Protein AF-A0A820L3H8-F1 (afdb_monomer_lite)

Organism: NCBI:txid433720

Structure (mmCIF, N/CA/C/O backbone):
data_AF-A0A820L3H8-F1
#
_entry.id   AF-A0A820L3H8-F1
#
loop_
_atom_site.group_PDB
_atom_site.id
_atom_site.type_symbol
_atom_site.label_atom_id
_atom_site.label_alt_id
_atom_site.label_comp_id
_atom_site.label_asym_id
_atom_site.label_entity_id
_atom_site.label_seq_id
_atom_site.pdbx_PDB_ins_code
_atom_site.Cartn_x
_atom_site.Cartn_y
_atom_site.Cartn_z
_atom_site.occupancy
_atom_site.B_iso_or_equiv
_atom_site.auth_seq_id
_atom_site.auth_comp_id
_atom_site.auth_asym_id
_atom_site.auth_atom_id
_atom_site.pdbx_PDB_model_num
ATOM 1 N N . MET A 1 1 ? 16.102 -13.074 22.013 1.00 41.91 1 MET A N 1
ATOM 2 C CA . MET A 1 1 ? 15.716 -13.919 20.858 1.00 41.91 1 MET A CA 1
ATOM 3 C C . MET A 1 1 ? 15.761 -13.095 19.563 1.00 41.91 1 MET A C 1
ATOM 5 O O . MET A 1 1 ? 14.731 -12.883 18.947 1.00 41.91 1 MET A O 1
ATOM 9 N N . GLN A 1 2 ? 16.935 -12.590 19.161 1.00 42.16 2 GLN A N 1
ATOM 10 C CA . GLN A 1 2 ? 17.075 -11.655 18.023 1.00 42.16 2 GLN A CA 1
ATOM 11 C C . GLN A 1 2 ? 17.782 -12.254 16.790 1.00 42.16 2 GLN A C 1
ATOM 13 O O . GLN A 1 2 ? 17.930 -11.570 15.790 1.00 42.16 2 GLN A O 1
ATOM 18 N N . GLY A 1 3 ? 18.187 -13.528 16.819 1.00 36.78 3 GLY A N 1
ATOM 19 C CA . GLY A 1 3 ? 19.035 -14.100 15.761 1.00 36.78 3 GLY A CA 1
ATOM 20 C C . GLY A 1 3 ? 18.313 -14.673 14.537 1.00 36.78 3 GLY A C 1
ATOM 21 O O . GLY A 1 3 ? 18.931 -14.813 13.499 1.00 36.78 3 GLY A O 1
ATOM 22 N N . LYS A 1 4 ? 17.015 -15.001 14.611 1.00 46.56 4 LYS A N 1
ATOM 23 C CA . LYS A 1 4 ? 16.361 -15.816 13.563 1.00 46.56 4 LYS A CA 1
ATOM 24 C C . LYS A 1 4 ? 15.771 -15.043 12.380 1.00 46.56 4 LYS A C 1
ATOM 26 O O . LYS A 1 4 ? 15.408 -15.671 11.397 1.00 46.56 4 LYS A O 1
ATOM 31 N N . PHE A 1 5 ? 15.643 -13.719 12.469 1.00 41.62 5 PHE A N 1
ATOM 32 C CA . PHE A 1 5 ? 15.030 -12.920 11.399 1.00 41.62 5 PHE A CA 1
ATOM 33 C C . PHE A 1 5 ? 16.051 -12.483 10.337 1.00 41.62 5 PHE A C 1
ATOM 35 O O . PHE A 1 5 ? 15.698 -12.370 9.170 1.00 41.62 5 PHE A O 1
ATOM 42 N N . GLY A 1 6 ? 17.321 -12.293 10.724 1.00 36.47 6 GLY A N 1
ATOM 43 C CA . GLY A 1 6 ? 18.399 -11.911 9.801 1.00 36.47 6 GLY A CA 1
ATOM 44 C C . GLY A 1 6 ? 18.801 -13.035 8.844 1.00 36.47 6 GLY A C 1
ATOM 45 O O . GLY A 1 6 ? 19.021 -12.787 7.661 1.00 36.47 6 GLY A O 1
ATOM 46 N N . ASP A 1 7 ? 18.793 -14.280 9.326 1.00 41.94 7 ASP A N 1
ATOM 47 C CA . ASP A 1 7 ? 19.183 -15.454 8.534 1.00 41.94 7 ASP A CA 1
ATOM 48 C C . ASP A 1 7 ? 18.166 -15.798 7.428 1.00 41.94 7 ASP A C 1
ATOM 50 O O . ASP A 1 7 ? 18.519 -16.443 6.443 1.00 41.94 7 ASP A O 1
ATOM 54 N N . LEU A 1 8 ? 16.918 -15.319 7.539 1.00 49.38 8 LEU A N 1
ATOM 55 C CA . LEU A 1 8 ? 15.912 -15.445 6.479 1.00 49.38 8 LEU A CA 1
ATOM 56 C C . LEU A 1 8 ? 16.131 -14.471 5.316 1.00 49.38 8 LEU A C 1
ATOM 58 O O . LEU A 1 8 ? 15.431 -14.594 4.322 1.00 49.38 8 LEU A O 1
ATOM 62 N N . ILE A 1 9 ? 17.062 -13.519 5.395 1.00 47.31 9 ILE A N 1
ATOM 63 C CA . ILE A 1 9 ? 17.240 -12.509 4.333 1.00 47.31 9 ILE A CA 1
ATOM 64 C C . ILE A 1 9 ? 18.422 -12.850 3.408 1.00 47.31 9 ILE A C 1
ATOM 66 O O . ILE A 1 9 ? 18.498 -12.330 2.302 1.00 47.31 9 ILE A O 1
ATOM 70 N N . HIS A 1 10 ? 19.307 -13.775 3.803 1.00 47.94 10 HIS A N 1
ATOM 71 C CA . HIS A 1 10 ? 20.570 -14.038 3.094 1.00 47.94 10 HIS A CA 1
ATOM 72 C C . HIS A 1 10 ? 20.667 -15.382 2.342 1.00 47.94 10 HIS A C 1
ATOM 74 O O . HIS A 1 10 ? 21.744 -15.739 1.871 1.00 47.94 10 HIS A O 1
ATOM 80 N N . GLY A 1 11 ? 19.569 -16.132 2.209 1.00 41.03 11 GLY A N 1
ATOM 81 C CA . GLY A 1 11 ? 19.549 -17.429 1.522 1.00 41.03 11 GLY A CA 1
ATOM 82 C C . GLY A 1 11 ? 19.237 -17.330 0.025 1.00 41.03 11 GLY A C 1
ATOM 83 O O . GLY A 1 11 ? 18.147 -16.902 -0.342 1.00 41.03 11 GLY A O 1
ATOM 84 N N . ASP A 1 12 ? 20.186 -17.793 -0.788 1.00 42.78 12 ASP A N 1
ATOM 85 C CA . ASP A 1 12 ? 20.277 -17.898 -2.258 1.00 42.78 12 ASP A CA 1
ATOM 86 C C . ASP A 1 12 ? 19.136 -18.709 -2.939 1.00 42.78 12 ASP A C 1
ATOM 88 O O . ASP A 1 12 ? 19.357 -19.725 -3.593 1.00 42.78 12 ASP A O 1
ATOM 92 N N . ASN A 1 13 ? 17.879 -18.301 -2.728 1.00 44.31 13 ASN A N 1
ATOM 93 C CA . ASN A 1 13 ? 16.669 -18.851 -3.361 1.00 44.31 13 ASN A CA 1
ATOM 94 C C . ASN A 1 13 ? 15.570 -17.769 -3.381 1.00 44.31 13 ASN A C 1
ATOM 96 O O . ASN A 1 13 ? 14.584 -17.789 -2.636 1.00 44.31 13 ASN A O 1
ATOM 100 N N . ASP A 1 14 ? 15.810 -16.764 -4.214 1.00 50.81 14 ASP A N 1
ATOM 101 C CA . ASP A 1 14 ? 15.244 -15.415 -4.118 1.00 50.81 14 ASP A CA 1
ATOM 102 C C . ASP A 1 14 ? 13.711 -15.335 -4.294 1.00 50.81 14 ASP A C 1
ATOM 104 O O . ASP A 1 14 ? 13.056 -14.414 -3.798 1.00 50.81 14 ASP A O 1
ATOM 108 N N . ASP A 1 15 ? 13.107 -16.342 -4.930 1.00 54.72 15 ASP A N 1
ATOM 109 C CA . ASP A 1 15 ? 11.668 -16.365 -5.203 1.00 54.72 15 ASP A CA 1
ATOM 110 C C . ASP A 1 15 ? 10.857 -17.052 -4.096 1.00 54.72 15 ASP A C 1
ATOM 112 O O . ASP A 1 15 ? 9.800 -16.554 -3.712 1.00 54.72 15 ASP A O 1
ATOM 116 N N . GLN A 1 16 ? 11.343 -18.159 -3.522 1.00 47.47 16 GLN A N 1
ATOM 117 C CA . GLN A 1 16 ? 10.624 -18.862 -2.446 1.00 47.47 16 GLN A CA 1
ATOM 118 C C . GLN A 1 16 ? 10.705 -18.109 -1.118 1.00 47.47 16 GLN A C 1
ATOM 120 O O . GLN A 1 16 ? 9.732 -18.048 -0.368 1.00 47.47 16 GLN A O 1
ATOM 125 N N . ASN A 1 17 ? 11.858 -17.508 -0.837 1.00 47.16 17 ASN A N 1
ATOM 126 C CA . ASN A 1 17 ? 12.088 -16.794 0.410 1.00 47.16 17 ASN A CA 1
ATOM 127 C C . ASN A 1 17 ? 11.418 -15.407 0.390 1.00 47.16 17 ASN A C 1
ATOM 129 O O . ASN A 1 17 ? 10.830 -14.979 1.384 1.00 47.16 17 ASN A O 1
ATOM 133 N N . GLY A 1 18 ? 11.402 -14.759 -0.784 1.00 52.06 18 GLY A N 1
ATOM 134 C CA . GLY A 1 18 ? 10.613 -13.556 -1.041 1.00 52.06 18 GLY A CA 1
ATOM 135 C C . GLY A 1 18 ? 9.113 -13.802 -0.872 1.00 52.06 18 GLY A C 1
ATOM 136 O O . GLY A 1 18 ? 8.467 -13.054 -0.145 1.00 52.06 18 GLY A O 1
ATOM 137 N N . GLN A 1 19 ? 8.581 -14.890 -1.445 1.00 51.78 19 GLN A N 1
ATOM 138 C CA . GLN A 1 19 ? 7.174 -15.290 -1.290 1.00 51.78 19 GLN A CA 1
ATOM 139 C C . GLN A 1 19 ? 6.805 -15.609 0.161 1.00 51.78 19 GLN A C 1
ATOM 141 O O . GLN A 1 19 ? 5.716 -15.255 0.611 1.00 51.78 19 GLN A O 1
ATOM 146 N N . LEU A 1 20 ? 7.699 -16.260 0.911 1.00 49.03 20 LEU A N 1
ATOM 147 C CA . LEU A 1 20 ? 7.468 -16.575 2.319 1.00 49.03 20 LEU A CA 1
ATOM 148 C C . LEU A 1 20 ? 7.461 -15.303 3.180 1.00 49.03 20 LEU A C 1
ATOM 150 O O . LEU A 1 20 ? 6.551 -15.124 3.987 1.00 49.03 20 LEU A O 1
ATOM 154 N N . ALA A 1 21 ? 8.417 -14.393 2.976 1.00 55.47 21 ALA A N 1
ATOM 155 C CA . ALA A 1 21 ? 8.459 -13.105 3.670 1.00 55.47 21 ALA A CA 1
ATOM 156 C C . ALA A 1 21 ? 7.236 -12.231 3.334 1.00 55.47 21 ALA A C 1
ATOM 158 O O . ALA A 1 21 ? 6.636 -11.618 4.218 1.00 55.47 21 ALA A O 1
ATOM 159 N N . GLU A 1 22 ? 6.818 -12.233 2.069 1.00 56.59 22 GLU A N 1
ATOM 160 C CA . GLU A 1 22 ? 5.607 -11.577 1.575 1.00 56.59 22 GLU A CA 1
ATOM 161 C C . GLU A 1 22 ? 4.330 -12.147 2.207 1.00 56.59 22 GLU A C 1
ATOM 163 O O . GLU A 1 22 ? 3.474 -11.389 2.676 1.00 56.59 22 GLU A O 1
ATOM 168 N N . ALA A 1 23 ? 4.201 -13.475 2.247 1.00 52.78 23 ALA A N 1
ATOM 169 C CA . ALA A 1 23 ? 3.050 -14.151 2.831 1.00 52.78 23 ALA A CA 1
ATOM 170 C C . ALA A 1 23 ? 2.951 -13.883 4.337 1.00 52.78 23 ALA A C 1
ATOM 172 O O . ALA A 1 23 ? 1.868 -13.555 4.819 1.00 52.78 23 ALA A O 1
ATOM 173 N N . VAL A 1 24 ? 4.081 -13.947 5.051 1.00 56.97 24 VAL A N 1
ATOM 174 C CA . VAL A 1 24 ? 4.173 -13.655 6.489 1.00 56.97 24 VAL A CA 1
ATOM 175 C C . VAL A 1 24 ? 3.771 -12.207 6.773 1.00 56.97 24 VAL A C 1
ATOM 177 O O . VAL A 1 24 ? 2.902 -11.970 7.614 1.00 56.97 24 VAL A O 1
ATOM 180 N N . CYS A 1 25 ? 4.303 -11.245 6.010 1.00 61.94 25 CYS A N 1
ATOM 181 C CA . CYS A 1 25 ? 3.962 -9.830 6.164 1.00 61.94 25 CYS A CA 1
ATOM 182 C C . CYS A 1 25 ? 2.454 -9.581 5.979 1.00 61.94 25 CYS A C 1
ATOM 184 O O . CYS A 1 25 ? 1.826 -8.905 6.798 1.00 61.94 25 CYS A O 1
ATOM 186 N N . ARG A 1 26 ? 1.841 -10.201 4.960 1.00 59.97 26 ARG A N 1
ATOM 187 C CA . ARG A 1 26 ? 0.393 -10.110 4.715 1.00 59.97 26 ARG A CA 1
ATOM 188 C C . ARG A 1 26 ? -0.445 -10.702 5.846 1.00 59.97 26 ARG A C 1
ATOM 190 O O . ARG A 1 26 ? -1.394 -10.062 6.304 1.00 59.97 26 ARG A O 1
ATOM 197 N N . SER A 1 27 ? -0.132 -11.921 6.287 1.00 60.97 27 SER A N 1
ATOM 198 C CA . SER A 1 27 ? -0.913 -12.599 7.328 1.00 60.97 27 SER A CA 1
ATOM 199 C C . SER A 1 27 ? -0.825 -11.898 8.682 1.00 60.97 27 SER A C 1
ATOM 201 O O . SER A 1 27 ? -1.820 -11.855 9.414 1.00 60.97 27 SER A O 1
ATOM 203 N N . ASP A 1 28 ? 0.327 -11.309 8.995 1.00 68.12 28 ASP A N 1
ATOM 204 C CA . ASP A 1 28 ? 0.552 -10.646 10.275 1.00 68.12 28 ASP A CA 1
ATOM 205 C C . ASP A 1 28 ? -0.117 -9.268 10.316 1.00 68.12 28 ASP A C 1
ATOM 207 O O . ASP A 1 28 ? -0.773 -8.940 11.306 1.00 68.12 28 ASP A O 1
ATOM 211 N N . LEU A 1 29 ? -0.080 -8.496 9.223 1.00 67.06 29 LEU A N 1
ATOM 212 C CA . LEU A 1 29 ? -0.736 -7.184 9.159 1.00 67.06 29 LEU A CA 1
ATOM 213 C C . LEU A 1 29 ? -2.259 -7.273 9.336 1.00 67.06 29 LEU A C 1
ATOM 215 O O . LEU A 1 29 ? -2.839 -6.475 10.074 1.00 67.06 29 LEU A O 1
ATOM 219 N N . ILE A 1 30 ? -2.918 -8.266 8.730 1.00 67.81 30 ILE A N 1
ATOM 220 C CA . ILE A 1 30 ? -4.376 -8.457 8.849 1.00 67.81 30 ILE A CA 1
ATOM 221 C C . ILE A 1 30 ? -4.772 -8.864 10.277 1.00 67.81 30 ILE A C 1
ATOM 223 O O . ILE A 1 30 ? -5.759 -8.359 10.831 1.00 67.81 30 ILE A O 1
ATOM 227 N N . ARG A 1 31 ? -3.993 -9.754 10.908 1.00 71.19 31 ARG A N 1
ATOM 228 C CA . ARG A 1 31 ? -4.214 -10.150 12.308 1.00 71.19 31 ARG A CA 1
ATOM 229 C C . ARG A 1 31 ? -4.019 -8.969 13.254 1.00 71.19 31 ARG A C 1
ATOM 231 O O . ARG A 1 31 ? -4.836 -8.791 14.155 1.00 71.19 31 ARG A O 1
ATOM 238 N N . LEU A 1 32 ? -3.000 -8.141 13.019 1.00 67.38 32 LEU A N 1
ATOM 239 C CA . LEU A 1 32 ? -2.749 -6.934 13.807 1.00 67.38 32 LEU A CA 1
ATOM 240 C C . LEU A 1 32 ? -3.885 -5.912 13.653 1.00 67.38 32 LEU A C 1
ATOM 242 O O . LEU A 1 32 ? -4.361 -5.409 14.668 1.00 67.38 32 LEU A O 1
ATOM 246 N N . CYS A 1 33 ? -4.398 -5.674 12.437 1.00 67.44 33 CYS A N 1
ATOM 247 C CA . CYS A 1 33 ? -5.568 -4.803 12.223 1.00 67.44 33 CYS A CA 1
ATOM 248 C C . CYS A 1 33 ? -6.773 -5.247 13.063 1.00 67.44 33 CYS A C 1
ATOM 250 O O . CYS A 1 33 ? -7.406 -4.453 13.759 1.00 67.44 33 CYS A O 1
ATOM 252 N N . THR A 1 34 ? -7.070 -6.547 13.019 1.00 71.50 34 THR A N 1
ATOM 253 C CA . THR A 1 34 ? -8.216 -7.129 13.727 1.00 71.50 34 THR A CA 1
ATOM 254 C C . THR A 1 34 ? -8.032 -7.066 15.245 1.00 71.50 34 THR A C 1
ATOM 256 O O . THR A 1 34 ? -8.987 -6.797 15.968 1.00 71.50 34 THR A O 1
ATOM 259 N N . PHE A 1 35 ? -6.805 -7.282 15.729 1.00 76.25 35 PHE A N 1
ATOM 260 C CA . PHE A 1 35 ? -6.467 -7.238 17.151 1.00 76.25 35 PHE A CA 1
ATOM 261 C C . PHE A 1 35 ? -6.536 -5.821 17.736 1.00 76.25 35 PHE A C 1
ATOM 263 O O . PHE A 1 35 ? -7.055 -5.628 18.833 1.00 76.25 35 PHE A O 1
ATOM 270 N N . PHE A 1 36 ? -6.022 -4.821 17.016 1.00 71.81 36 PHE A N 1
ATOM 271 C CA . PHE A 1 36 ? -5.953 -3.445 17.509 1.00 71.81 36 PHE A CA 1
ATOM 272 C C . PHE A 1 36 ? -7.279 -2.683 17.385 1.00 71.81 36 PHE A C 1
ATOM 274 O O . PHE A 1 36 ? -7.507 -1.727 18.131 1.00 71.81 36 PHE A O 1
ATOM 281 N N . GLY A 1 37 ? -8.153 -3.076 16.455 1.00 71.19 37 GLY A N 1
ATOM 282 C CA . GLY A 1 37 ? -9.330 -2.289 16.097 1.00 71.19 37 GLY A CA 1
ATOM 283 C C . GLY A 1 37 ? -8.954 -1.018 15.324 1.00 71.19 37 GLY A C 1
ATOM 284 O O . GLY A 1 37 ? -7.800 -0.584 15.318 1.00 71.19 37 GLY A O 1
ATOM 285 N N . LYS A 1 38 ? -9.924 -0.395 14.646 1.00 70.38 38 LYS A N 1
ATOM 286 C CA . LYS A 1 38 ? -9.680 0.655 13.631 1.00 70.38 38 LYS A CA 1
ATOM 287 C C . LYS A 1 38 ? -8.740 1.783 14.076 1.00 70.38 38 LYS A C 1
ATOM 289 O O . LYS A 1 38 ? -7.764 2.079 13.396 1.00 70.38 38 LYS A O 1
ATOM 294 N N . ARG A 1 39 ? -8.998 2.378 15.244 1.00 68.62 39 ARG A N 1
ATOM 295 C CA . ARG A 1 39 ? -8.277 3.573 15.715 1.00 68.62 39 ARG A CA 1
ATOM 296 C C . ARG A 1 39 ? -6.804 3.290 16.016 1.00 68.62 39 ARG A C 1
ATOM 298 O O . ARG A 1 39 ? -5.924 4.026 15.589 1.00 68.62 39 ARG A O 1
ATOM 305 N N . LYS A 1 40 ? -6.535 2.178 16.701 1.00 69.69 40 LYS A N 1
ATOM 306 C CA . LYS A 1 40 ? -5.175 1.781 17.080 1.00 69.69 40 LYS A CA 1
ATOM 307 C C . LYS A 1 40 ? -4.420 1.116 15.926 1.00 69.69 40 LYS A C 1
ATOM 309 O O . LYS A 1 40 ? -3.197 1.163 15.885 1.00 69.69 40 LYS A O 1
ATOM 314 N N . THR A 1 41 ? -5.151 0.573 14.952 1.00 71.50 41 THR A N 1
ATOM 315 C CA . THR A 1 41 ? -4.597 0.121 13.671 1.00 71.50 41 THR A CA 1
ATOM 316 C C . THR A 1 41 ? -3.930 1.277 12.936 1.00 71.50 41 THR A C 1
ATOM 318 O O . THR A 1 41 ? -2.788 1.129 12.531 1.00 71.50 41 THR A O 1
ATOM 321 N N . ILE A 1 42 ? -4.578 2.442 12.827 1.00 67.94 42 ILE A N 1
ATOM 322 C CA . ILE A 1 42 ? -3.975 3.628 12.191 1.00 67.94 42 ILE A CA 1
ATOM 323 C C . ILE A 1 42 ? -2.678 4.031 12.916 1.00 67.94 42 ILE A C 1
ATOM 325 O O . ILE A 1 42 ? -1.638 4.172 12.286 1.00 67.94 42 ILE A O 1
ATOM 329 N N . GLU A 1 43 ? -2.703 4.160 14.245 1.00 70.12 43 GLU A N 1
ATOM 330 C CA . GLU A 1 43 ? -1.529 4.595 15.022 1.00 70.12 43 GLU A CA 1
ATOM 331 C C . GLU A 1 43 ? -0.340 3.628 14.923 1.00 70.12 43 GLU A C 1
ATOM 333 O O . GLU A 1 43 ? 0.807 4.057 14.806 1.00 70.12 43 GLU A O 1
ATOM 338 N N . VAL A 1 44 ? -0.600 2.318 14.972 1.00 69.75 44 VAL A N 1
ATOM 339 C CA . VAL A 1 44 ? 0.457 1.300 14.988 1.00 69.75 44 VAL A CA 1
ATOM 340 C C . VAL A 1 44 ? 0.910 0.959 13.572 1.00 69.75 44 VAL A C 1
ATOM 342 O O . VAL A 1 44 ? 2.109 0.896 13.315 1.00 69.75 44 VAL A O 1
ATOM 345 N N . ILE A 1 45 ? -0.013 0.745 12.635 1.00 71.62 45 ILE A N 1
ATOM 346 C CA . ILE A 1 45 ? 0.321 0.218 11.308 1.00 71.62 45 ILE A CA 1
ATOM 347 C C . ILE A 1 45 ? 0.945 1.288 10.417 1.00 71.62 45 ILE A C 1
ATOM 349 O O . ILE A 1 45 ? 1.880 0.963 9.690 1.00 71.62 45 ILE A O 1
ATOM 353 N N . CYS A 1 46 ? 0.542 2.558 10.518 1.00 70.94 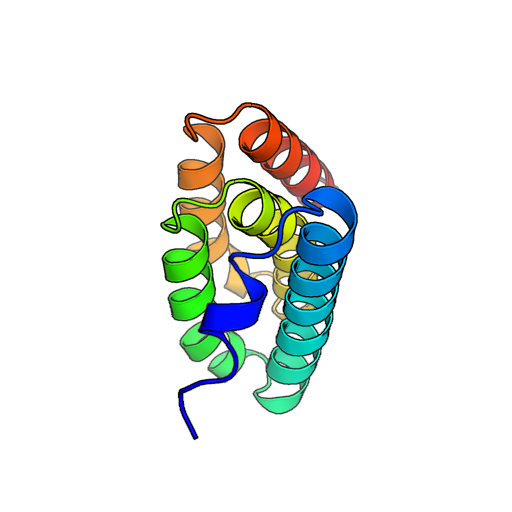46 CYS A N 1
ATOM 354 C CA . CYS A 1 46 ? 1.119 3.617 9.685 1.00 70.94 46 CYS A CA 1
ATOM 355 C C . CYS A 1 46 ? 2.643 3.725 9.837 1.00 70.94 46 CYS A C 1
ATOM 357 O O . CYS A 1 46 ? 3.351 3.766 8.836 1.00 70.94 46 CYS A O 1
ATOM 359 N N . GLY A 1 47 ? 3.170 3.674 11.067 1.00 73.88 47 GLY A N 1
ATOM 360 C CA . GLY A 1 47 ? 4.621 3.708 11.292 1.00 73.88 47 GLY A CA 1
ATOM 361 C C . GLY A 1 47 ? 5.355 2.497 10.700 1.00 73.88 47 GLY A C 1
ATOM 362 O O . GLY A 1 47 ? 6.457 2.633 10.163 1.00 73.88 47 GLY A O 1
ATOM 363 N N . HIS A 1 48 ? 4.727 1.318 10.736 1.00 74.19 48 HIS A N 1
ATOM 364 C CA . HIS A 1 48 ? 5.304 0.102 10.161 1.00 74.19 48 HIS A CA 1
ATOM 365 C C . HIS A 1 48 ? 5.290 0.147 8.630 1.00 74.19 48 HIS A C 1
ATOM 367 O O . HIS A 1 48 ? 6.295 -0.189 8.010 1.00 74.19 48 HIS A O 1
ATOM 373 N N . LEU A 1 49 ? 4.199 0.616 8.019 1.00 77.81 49 LEU A N 1
ATOM 374 C CA . LEU A 1 49 ? 4.082 0.740 6.565 1.00 77.81 49 LEU A CA 1
ATOM 375 C C . LEU A 1 49 ? 5.091 1.743 5.996 1.00 77.81 49 LEU A C 1
ATOM 377 O O . LEU A 1 49 ? 5.786 1.424 5.036 1.00 77.81 49 LEU A O 1
ATOM 381 N N . THR A 1 50 ? 5.244 2.911 6.625 1.00 79.56 50 THR A N 1
ATOM 382 C CA . THR A 1 50 ? 6.261 3.890 6.212 1.00 79.56 50 THR A CA 1
ATOM 383 C C . THR A 1 50 ? 7.672 3.311 6.325 1.00 79.56 50 THR A C 1
ATOM 385 O O . THR A 1 50 ? 8.493 3.495 5.433 1.00 79.56 50 THR A O 1
ATOM 388 N N . THR A 1 51 ? 7.959 2.561 7.394 1.00 77.69 51 THR A N 1
ATOM 389 C CA . THR A 1 51 ? 9.274 1.926 7.580 1.00 77.69 51 THR A CA 1
ATOM 390 C C . THR A 1 51 ? 9.540 0.845 6.531 1.00 77.69 51 THR A C 1
ATOM 392 O O . THR A 1 51 ? 10.664 0.744 6.042 1.00 77.69 51 THR A O 1
ATOM 395 N N . LEU A 1 52 ? 8.520 0.060 6.165 1.00 75.12 52 LEU A N 1
ATOM 396 C CA . LEU A 1 52 ? 8.599 -0.967 5.122 1.00 75.12 52 LEU A CA 1
ATOM 397 C C . LEU A 1 52 ? 8.849 -0.363 3.737 1.00 75.12 52 LEU A C 1
ATOM 399 O O . LEU A 1 52 ? 9.674 -0.883 2.990 1.00 75.12 52 LEU A O 1
ATOM 403 N N . LEU A 1 53 ? 8.194 0.755 3.418 1.00 80.75 53 LEU A N 1
ATOM 404 C CA . LEU A 1 53 ? 8.366 1.456 2.144 1.00 80.75 53 LEU A CA 1
ATOM 405 C C . LEU A 1 53 ? 9.751 2.114 2.004 1.00 80.75 53 LEU A C 1
ATOM 407 O O . LEU A 1 53 ? 10.179 2.428 0.902 1.00 80.75 53 LEU A O 1
ATOM 411 N N . SER A 1 54 ? 10.478 2.271 3.110 1.00 82.31 54 SER A N 1
ATOM 412 C CA . SER A 1 54 ? 11.858 2.768 3.129 1.00 82.31 54 SER A CA 1
ATOM 413 C C . SER A 1 54 ? 12.914 1.651 3.133 1.00 82.31 54 SER A C 1
ATOM 415 O O . SER A 1 54 ? 14.102 1.939 3.260 1.00 82.31 54 SER A O 1
ATOM 417 N N . GLN A 1 55 ? 12.519 0.374 3.036 1.00 81.50 55 GLN A N 1
ATOM 418 C CA . GLN A 1 55 ? 13.470 -0.743 3.012 1.00 81.50 55 GLN A CA 1
ATOM 419 C C . GLN A 1 55 ? 14.101 -0.927 1.624 1.00 81.50 55 GLN A C 1
ATOM 421 O O . GLN A 1 55 ? 13.415 -0.766 0.614 1.00 81.50 55 GLN A O 1
ATOM 426 N N . PRO A 1 56 ? 15.372 -1.365 1.543 1.00 77.94 56 PRO A N 1
ATOM 427 C CA . PRO A 1 56 ? 16.056 -1.580 0.265 1.00 77.94 56 PRO A CA 1
ATOM 428 C C . PRO A 1 56 ? 15.440 -2.716 -0.566 1.00 77.94 56 PRO A C 1
ATOM 430 O O . PRO A 1 56 ? 15.524 -2.705 -1.790 1.00 77.94 56 PRO A O 1
ATOM 433 N N . ASN A 1 57 ? 14.783 -3.689 0.073 1.00 84.00 57 ASN A N 1
ATOM 434 C CA . ASN A 1 57 ? 14.164 -4.811 -0.625 1.00 84.00 57 ASN A CA 1
ATOM 435 C C . ASN A 1 57 ? 12.870 -4.380 -1.338 1.00 84.00 57 ASN A C 1
ATOM 437 O O . ASN A 1 57 ? 11.819 -4.222 -0.711 1.00 84.00 57 ASN A O 1
ATOM 441 N N . TRP A 1 58 ? 12.9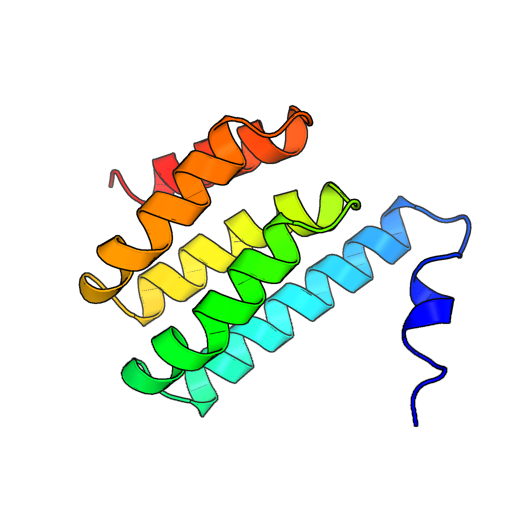38 -4.265 -2.662 1.00 86.25 58 TRP A N 1
ATOM 442 C CA . TRP A 1 58 ? 11.813 -3.866 -3.505 1.00 86.25 58 TRP A CA 1
ATOM 443 C C . TRP A 1 58 ? 10.633 -4.838 -3.451 1.00 86.25 58 TRP A C 1
ATOM 445 O O . TRP A 1 58 ? 9.490 -4.401 -3.560 1.00 86.25 58 TRP A O 1
ATOM 455 N N . ARG A 1 59 ? 10.863 -6.142 -3.223 1.00 85.62 59 ARG A N 1
ATOM 456 C CA . ARG A 1 59 ? 9.774 -7.125 -3.095 1.00 85.62 59 ARG A CA 1
ATOM 457 C C . ARG A 1 59 ? 8.912 -6.800 -1.873 1.00 85.62 59 ARG A C 1
ATOM 459 O O . ARG A 1 59 ? 7.692 -6.798 -1.982 1.00 85.62 59 ARG A O 1
ATOM 466 N N . LEU A 1 60 ? 9.525 -6.420 -0.746 1.00 84.00 60 LEU A N 1
ATOM 467 C CA . LEU A 1 60 ? 8.788 -5.991 0.452 1.00 84.00 60 LEU A CA 1
ATOM 468 C C . LEU A 1 60 ? 7.982 -4.713 0.198 1.00 84.00 60 LEU A C 1
ATOM 470 O O . LEU A 1 60 ? 6.806 -4.648 0.563 1.00 84.00 60 LEU A O 1
ATOM 474 N N . ARG A 1 61 ? 8.590 -3.722 -0.467 1.00 88.38 61 ARG A N 1
ATOM 475 C CA . ARG A 1 61 ? 7.900 -2.484 -0.864 1.00 88.38 61 ARG A CA 1
ATOM 476 C C . ARG A 1 61 ? 6.724 -2.768 -1.804 1.00 88.38 61 ARG A C 1
ATOM 478 O O . ARG A 1 61 ? 5.653 -2.201 -1.636 1.00 88.38 61 ARG A O 1
ATOM 485 N N . ALA A 1 62 ? 6.885 -3.693 -2.746 1.00 86.62 62 ALA A N 1
ATOM 486 C CA . ALA A 1 62 ? 5.855 -4.097 -3.698 1.00 86.62 62 ALA A CA 1
ATOM 487 C C . ALA A 1 62 ? 4.677 -4.823 -3.015 1.00 86.62 62 ALA A C 1
ATOM 489 O O . ALA A 1 62 ? 3.516 -4.476 -3.244 1.00 86.62 62 ALA A O 1
ATOM 490 N N . THR A 1 63 ? 4.954 -5.793 -2.138 1.00 83.62 63 THR A N 1
ATOM 491 C CA . THR A 1 63 ? 3.940 -6.539 -1.368 1.00 83.62 63 THR A CA 1
ATOM 492 C C . THR A 1 63 ? 3.162 -5.658 -0.390 1.00 83.62 63 THR A C 1
ATOM 494 O O . THR A 1 63 ? 2.001 -5.943 -0.069 1.00 83.62 63 THR A O 1
ATOM 497 N N . LEU A 1 64 ? 3.768 -4.565 0.082 1.00 84.88 64 LEU A N 1
ATOM 498 C CA . LEU A 1 64 ? 3.100 -3.610 0.959 1.00 84.88 64 LEU A CA 1
ATOM 499 C C . LEU A 1 64 ? 1.814 -3.069 0.329 1.00 84.88 64 LEU A C 1
ATOM 501 O O . LEU A 1 64 ? 0.806 -2.975 1.023 1.00 84.88 64 LEU A O 1
ATOM 505 N N . PHE A 1 65 ? 1.807 -2.777 -0.973 1.00 87.25 65 PHE A N 1
ATOM 506 C CA . PHE A 1 65 ? 0.634 -2.207 -1.642 1.00 87.25 65 PHE A CA 1
ATOM 507 C C . PHE A 1 65 ? -0.536 -3.192 -1.752 1.00 87.25 65 PHE A C 1
ATOM 509 O O . PHE A 1 65 ? -1.689 -2.768 -1.668 1.00 87.25 65 PHE A O 1
ATOM 516 N N . ASP A 1 66 ? -0.272 -4.501 -1.812 1.00 83.69 66 ASP A N 1
ATOM 517 C CA . ASP A 1 66 ? -1.327 -5.515 -1.693 1.00 83.69 66 ASP A CA 1
ATOM 518 C C . ASP A 1 66 ? -1.950 -5.505 -0.277 1.00 83.69 66 ASP A C 1
ATOM 520 O O . ASP A 1 66 ? -3.162 -5.660 -0.103 1.00 83.69 66 ASP A O 1
ATOM 524 N N . SER A 1 67 ? -1.124 -5.291 0.754 1.00 80.94 67 SER A N 1
ATOM 525 C CA . SER A 1 67 ? -1.575 -5.200 2.151 1.00 80.94 67 SER A CA 1
ATOM 526 C C . SER A 1 67 ? -2.310 -3.884 2.428 1.00 80.94 67 SER A C 1
ATOM 528 O O . SER A 1 67 ? -3.315 -3.874 3.139 1.00 80.94 67 SER A O 1
ATOM 530 N N . LEU A 1 68 ? -1.860 -2.785 1.817 1.00 86.12 68 LEU A N 1
ATOM 531 C CA . LEU A 1 68 ? -2.413 -1.441 1.970 1.00 86.12 68 LEU A CA 1
ATOM 532 C C . LEU A 1 68 ? -3.894 -1.387 1.583 1.00 86.12 68 LEU A C 1
ATOM 534 O O . LEU A 1 68 ? -4.691 -0.829 2.331 1.00 86.12 68 LEU A O 1
ATOM 538 N N . VAL A 1 69 ? -4.284 -2.030 0.476 1.00 86.94 69 VAL A N 1
ATOM 539 C CA . VAL A 1 69 ? -5.694 -2.125 0.041 1.00 86.94 69 VAL A CA 1
ATOM 540 C C . VAL A 1 69 ? -6.567 -2.801 1.103 1.00 86.94 69 VAL A C 1
ATOM 542 O O . VAL A 1 69 ? -7.689 -2.365 1.373 1.00 86.94 69 VAL A O 1
ATOM 545 N N . THR A 1 70 ? -6.046 -3.844 1.750 1.00 83.25 70 THR A N 1
ATOM 546 C CA . THR A 1 70 ? -6.775 -4.580 2.794 1.00 83.25 70 THR A CA 1
ATOM 547 C C . THR A 1 70 ? -6.935 -3.734 4.058 1.00 8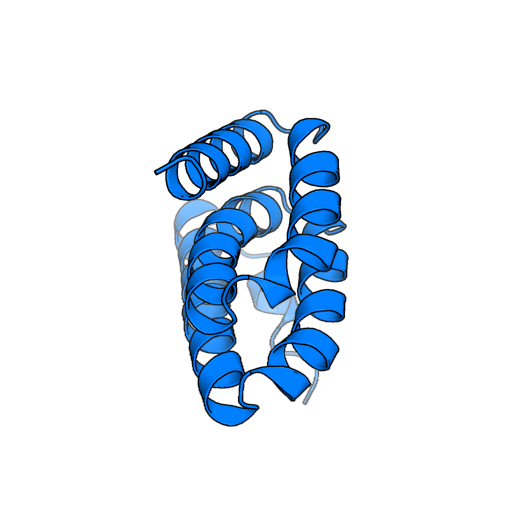3.25 70 THR A C 1
ATOM 549 O O . THR A 1 70 ? -8.032 -3.642 4.612 1.00 83.25 70 THR A O 1
ATOM 552 N N . VAL A 1 71 ? -5.860 -3.068 4.490 1.00 81.25 71 VAL A N 1
ATOM 553 C CA . VAL A 1 71 ? -5.853 -2.181 5.666 1.00 81.25 71 VAL A CA 1
ATOM 554 C C . VAL A 1 71 ? -6.804 -0.997 5.462 1.00 81.25 71 VAL A C 1
ATOM 556 O O . VAL A 1 71 ? -7.619 -0.694 6.334 1.00 81.25 71 VAL A O 1
ATOM 559 N N . ALA A 1 72 ? -6.756 -0.375 4.284 1.00 85.12 72 ALA A N 1
ATOM 560 C CA . ALA A 1 72 ? -7.648 0.704 3.873 1.00 85.12 72 ALA A CA 1
ATOM 561 C C . ALA A 1 72 ? -9.125 0.303 3.961 1.00 85.12 72 ALA A C 1
ATOM 563 O O . ALA A 1 72 ? -9.935 1.005 4.565 1.00 85.12 72 ALA A O 1
ATOM 564 N N . SER A 1 73 ? -9.455 -0.874 3.419 1.00 85.00 73 SER A N 1
ATOM 565 C CA . SER A 1 73 ? -10.818 -1.416 3.415 1.00 85.00 73 SER A CA 1
ATOM 566 C C . SER A 1 73 ? -11.337 -1.690 4.831 1.00 85.00 73 SER A C 1
ATOM 568 O O . SER A 1 73 ? -12.523 -1.511 5.104 1.00 85.00 73 SER A O 1
ATOM 570 N N . TYR A 1 74 ? -10.458 -2.100 5.751 1.00 84.00 74 TYR A N 1
ATOM 571 C CA . TYR A 1 74 ? -10.812 -2.334 7.153 1.00 84.00 74 TYR A CA 1
ATOM 572 C C . TYR A 1 74 ? -11.090 -1.030 7.918 1.00 84.00 74 TYR A C 1
ATOM 574 O O . TYR A 1 74 ? -12.050 -0.939 8.692 1.00 84.00 74 TYR A O 1
ATOM 582 N N . ILE A 1 75 ? -10.253 -0.013 7.708 1.00 83.81 75 ILE A N 1
ATOM 583 C CA . ILE A 1 75 ? -10.349 1.271 8.409 1.00 83.81 75 ILE A CA 1
ATOM 584 C C . ILE A 1 75 ? -11.529 2.094 7.866 1.00 83.81 75 ILE A C 1
ATOM 586 O O . ILE A 1 75 ? -12.372 2.545 8.649 1.00 83.81 75 ILE A O 1
ATOM 590 N N . GLY A 1 76 ? -11.658 2.205 6.541 1.00 83.38 76 GLY A N 1
ATOM 591 C CA . GLY A 1 76 ? -12.647 3.044 5.856 1.00 83.38 76 GLY A CA 1
ATOM 592 C C . GLY A 1 76 ? -12.105 4.439 5.525 1.00 83.38 76 GLY A C 1
ATOM 593 O O . GLY A 1 76 ? -10.896 4.621 5.423 1.00 83.38 76 GLY A O 1
ATOM 594 N N . LEU A 1 77 ? -12.985 5.433 5.367 1.00 83.50 77 LEU A N 1
ATOM 595 C CA . LEU A 1 77 ? -12.632 6.790 4.899 1.00 83.50 77 LEU A CA 1
ATOM 596 C C . LEU A 1 77 ? -11.527 7.481 5.717 1.00 83.50 77 LEU A C 1
ATOM 598 O O . LEU A 1 77 ? -10.719 8.213 5.161 1.00 83.50 77 LEU A O 1
ATOM 602 N N . GLU A 1 78 ? -11.430 7.195 7.019 1.00 82.75 78 GLU A N 1
ATOM 603 C CA . GLU A 1 78 ? -10.370 7.732 7.890 1.00 82.75 78 GLU A CA 1
ATOM 604 C C . GLU A 1 78 ? -8.951 7.342 7.436 1.00 82.75 78 GLU A C 1
ATOM 606 O O . GLU A 1 78 ? -7.969 7.926 7.891 1.00 82.75 78 GLU A O 1
ATOM 611 N N . SER A 1 79 ? -8.832 6.361 6.536 1.00 83.31 79 SER A N 1
ATOM 612 C CA . SER A 1 79 ? -7.550 5.908 6.013 1.00 83.31 79 SER A CA 1
ATOM 613 C C . SER A 1 79 ? -6.923 6.811 4.953 1.00 83.31 79 SER A C 1
ATOM 615 O O . SER A 1 79 ? -5.711 6.759 4.746 1.00 83.31 79 SER A O 1
ATOM 617 N N . GLU A 1 80 ? -7.709 7.681 4.321 1.00 85.19 80 GLU A N 1
ATOM 618 C CA . GLU A 1 80 ? -7.256 8.519 3.208 1.00 85.19 80 GLU A CA 1
ATOM 619 C C . GLU A 1 80 ? -6.039 9.380 3.578 1.00 85.19 80 GLU A C 1
ATOM 621 O O . GLU A 1 80 ? -5.049 9.426 2.843 1.00 85.19 80 GLU A O 1
ATOM 626 N N . LEU A 1 81 ? -6.070 9.978 4.774 1.00 83.12 81 LEU A N 1
ATOM 627 C CA . LEU A 1 81 ? -5.026 10.877 5.272 1.00 83.12 81 LEU A CA 1
ATOM 628 C C . LEU A 1 81 ? -3.648 10.209 5.392 1.00 83.12 81 LEU A C 1
ATOM 630 O O . LEU A 1 81 ? -2.637 10.905 5.326 1.00 83.12 81 LEU A O 1
ATOM 634 N N . PHE A 1 82 ? -3.588 8.884 5.561 1.00 83.19 82 PHE A N 1
ATOM 635 C CA . PHE A 1 82 ? -2.319 8.157 5.662 1.00 83.19 82 PHE A CA 1
ATOM 636 C C . PHE A 1 82 ? -1.971 7.367 4.396 1.00 83.19 82 PHE A C 1
ATOM 638 O O . PHE A 1 82 ? -0.791 7.168 4.110 1.00 83.19 82 PHE A O 1
ATOM 645 N N . ILE A 1 83 ? -2.966 6.920 3.625 1.00 87.00 83 ILE A N 1
ATOM 646 C CA . ILE A 1 83 ? -2.746 6.148 2.395 1.00 87.00 83 ILE A CA 1
ATOM 647 C C . ILE A 1 83 ? -2.141 7.025 1.305 1.00 87.00 83 ILE A C 1
ATOM 649 O O . ILE A 1 83 ? -1.221 6.586 0.618 1.00 87.00 83 ILE A O 1
ATOM 653 N N . LEU A 1 84 ? -2.630 8.258 1.149 1.00 89.12 84 LEU A N 1
ATOM 654 C CA . LEU A 1 84 ? -2.173 9.158 0.089 1.00 89.12 84 LEU A CA 1
ATOM 655 C C . LEU A 1 84 ? -0.650 9.409 0.131 1.00 89.12 84 LEU A C 1
ATOM 657 O O . LEU A 1 84 ? -0.009 9.254 -0.910 1.00 89.12 84 LEU A O 1
ATOM 661 N N . PRO A 1 85 ? -0.027 9.707 1.291 1.00 89.75 85 PRO A N 1
ATOM 662 C CA . PRO A 1 85 ? 1.431 9.782 1.400 1.00 89.75 85 PRO A CA 1
ATOM 663 C C . PRO A 1 85 ? 2.168 8.513 0.946 1.00 89.75 85 PRO A C 1
ATOM 665 O O . PRO A 1 85 ? 3.175 8.617 0.248 1.00 89.75 85 PRO A O 1
ATOM 668 N N . LEU A 1 86 ? 1.666 7.322 1.297 1.00 90.38 86 LEU A N 1
ATOM 669 C CA . LEU A 1 86 ? 2.293 6.043 0.937 1.00 9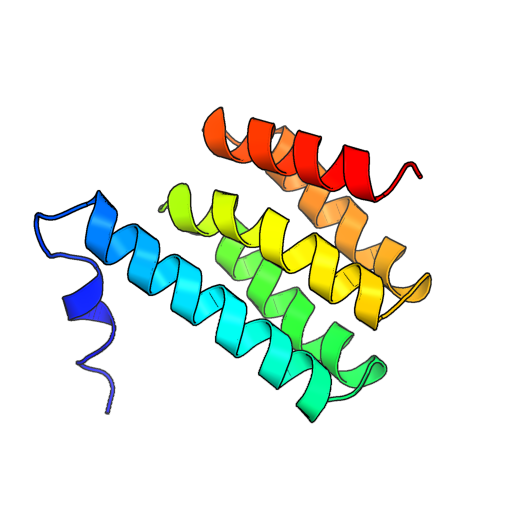0.38 86 LEU A CA 1
ATOM 670 C C . LEU A 1 86 ? 2.185 5.754 -0.565 1.00 90.38 86 LEU A C 1
ATOM 672 O O . LEU A 1 86 ? 3.141 5.281 -1.175 1.00 90.38 86 LEU A O 1
ATOM 676 N N . LEU A 1 87 ? 1.036 6.068 -1.170 1.00 92.19 87 LEU A N 1
ATOM 677 C CA . LEU A 1 87 ? 0.845 5.966 -2.616 1.00 92.19 87 LEU A CA 1
ATOM 678 C C . LEU A 1 87 ? 1.788 6.914 -3.359 1.00 92.19 87 LEU A C 1
ATOM 680 O O . LEU A 1 87 ? 2.469 6.483 -4.282 1.00 92.19 87 LEU A O 1
ATOM 684 N N . ASN A 1 88 ? 1.889 8.173 -2.924 1.00 93.12 88 ASN A N 1
ATOM 685 C CA . ASN A 1 88 ? 2.804 9.140 -3.530 1.00 93.12 88 ASN A CA 1
ATOM 686 C C . ASN A 1 88 ? 4.262 8.681 -3.451 1.00 93.12 88 ASN A C 1
ATOM 688 O O . ASN A 1 88 ? 4.973 8.776 -4.445 1.00 93.12 88 ASN A O 1
ATOM 692 N N . GLN A 1 89 ? 4.693 8.155 -2.301 1.00 92.94 89 GLN A N 1
ATOM 693 C CA . GLN A 1 89 ? 6.049 7.633 -2.142 1.00 92.94 89 GLN A CA 1
ATOM 694 C C . GLN A 1 89 ? 6.304 6.422 -3.054 1.00 92.94 89 GLN A C 1
ATOM 696 O O . GLN A 1 89 ? 7.363 6.345 -3.664 1.00 92.94 89 GLN A O 1
ATOM 701 N N . GLY A 1 90 ? 5.342 5.507 -3.199 1.00 92.94 90 GLY A N 1
ATOM 702 C CA . GLY A 1 90 ? 5.499 4.355 -4.090 1.00 92.94 90 GLY A CA 1
ATOM 703 C C . GLY A 1 90 ? 5.414 4.684 -5.586 1.00 92.94 90 GLY A C 1
ATOM 704 O O . GLY A 1 90 ? 5.996 3.970 -6.395 1.00 92.94 90 GLY A O 1
ATOM 705 N N . LEU A 1 91 ? 4.719 5.758 -5.981 1.00 95.62 91 LEU A N 1
ATOM 706 C CA . LEU A 1 91 ? 4.637 6.200 -7.384 1.00 95.62 91 LEU A CA 1
ATOM 707 C C . LEU A 1 91 ? 5.964 6.741 -7.930 1.00 95.62 91 LEU A C 1
ATOM 709 O O . LEU A 1 91 ? 6.151 6.761 -9.144 1.00 95.62 91 LEU A O 1
ATOM 713 N N . ILE A 1 92 ? 6.852 7.195 -7.047 1.00 95.44 92 ILE A N 1
ATOM 714 C CA . ILE A 1 92 ? 8.186 7.709 -7.387 1.00 95.44 92 ILE A CA 1
ATOM 715 C C . ILE A 1 92 ? 9.299 6.726 -7.007 1.00 95.44 92 ILE A C 1
ATOM 717 O O . ILE A 1 92 ? 10.460 7.123 -6.919 1.00 95.44 92 ILE A O 1
ATOM 721 N N . ASP A 1 93 ? 8.943 5.471 -6.725 1.00 95.56 93 ASP A N 1
ATOM 722 C CA . ASP A 1 93 ? 9.915 4.432 -6.407 1.00 95.56 93 ASP A CA 1
ATOM 723 C C . ASP A 1 93 ? 10.828 4.177 -7.614 1.00 95.56 93 ASP A C 1
ATOM 725 O O . ASP A 1 93 ? 10.384 4.205 -8.763 1.00 95.56 93 ASP A O 1
ATOM 729 N N . GLU A 1 94 ? 12.111 3.939 -7.347 1.00 93.19 94 GLU A N 1
ATOM 730 C CA . GLU A 1 94 ? 13.108 3.652 -8.384 1.00 93.19 94 GLU A CA 1
ATOM 731 C C . GLU A 1 94 ? 12.854 2.309 -9.082 1.00 93.19 94 GLU A C 1
ATOM 733 O O . GLU A 1 94 ? 13.273 2.125 -10.223 1.00 93.19 94 GLU A O 1
ATOM 738 N N . GLU A 1 95 ? 12.130 1.394 -8.427 1.00 93.88 95 GLU A N 1
ATOM 739 C CA . GLU A 1 95 ? 11.817 0.081 -8.972 1.00 93.88 95 GLU A CA 1
ATOM 740 C C . GLU A 1 95 ? 10.430 0.016 -9.615 1.00 93.88 95 GLU A C 1
ATOM 742 O O . GLU A 1 95 ? 9.388 0.104 -8.957 1.00 93.88 95 GLU A O 1
ATOM 747 N N . GLU A 1 96 ? 10.406 -0.267 -10.919 1.00 91.75 96 GLU A N 1
ATOM 748 C CA . GLU A 1 96 ? 9.184 -0.306 -11.735 1.00 91.75 96 GLU A CA 1
ATOM 749 C C . GLU A 1 96 ? 8.139 -1.304 -11.208 1.00 91.75 96 GLU A C 1
ATOM 751 O O . GLU A 1 96 ? 6.929 -1.072 -11.302 1.00 91.75 96 GLU A O 1
ATOM 756 N N . PHE A 1 97 ? 8.581 -2.413 -10.603 1.00 90.25 97 PHE A N 1
ATOM 757 C CA . PHE A 1 97 ? 7.679 -3.396 -10.000 1.00 90.25 97 PHE A CA 1
ATOM 758 C C . PHE A 1 97 ? 6.898 -2.831 -8.812 1.00 90.25 97 PHE A C 1
ATOM 760 O O . PHE A 1 97 ? 5.741 -3.215 -8.613 1.00 90.25 97 PHE A O 1
ATOM 767 N N . VAL A 1 98 ? 7.496 -1.924 -8.035 1.00 92.25 98 VAL A N 1
ATOM 768 C CA . VAL A 1 98 ? 6.817 -1.249 -6.924 1.00 92.25 98 VAL A CA 1
ATOM 769 C C . VAL A 1 98 ? 5.772 -0.290 -7.485 1.00 92.25 98 VAL A C 1
ATOM 771 O O . VAL A 1 98 ? 4.601 -0.391 -7.114 1.00 92.25 98 VAL A O 1
ATOM 774 N N . VAL A 1 99 ? 6.149 0.542 -8.461 1.00 94.88 99 VAL A N 1
ATOM 775 C CA . VAL A 1 99 ? 5.237 1.479 -9.140 1.00 94.88 99 VAL A CA 1
ATOM 776 C C . VAL A 1 99 ? 4.032 0.743 -9.738 1.00 94.88 99 VAL A C 1
ATOM 778 O O . VAL A 1 99 ? 2.882 1.136 -9.532 1.00 94.88 99 VAL A O 1
ATOM 781 N N . HIS A 1 100 ? 4.257 -0.392 -10.407 1.00 93.88 100 HIS A N 1
ATOM 782 C CA . HIS A 1 100 ? 3.184 -1.236 -10.946 1.00 93.88 100 HIS A CA 1
ATOM 783 C C . HIS A 1 100 ? 2.208 -1.728 -9.870 1.00 93.88 100 HIS A C 1
ATOM 785 O O . HIS A 1 100 ? 0.992 -1.755 -10.088 1.00 93.88 100 HIS A O 1
ATOM 791 N N . ARG A 1 101 ? 2.707 -2.114 -8.689 1.00 92.62 101 ARG A N 1
ATOM 792 C CA . ARG A 1 101 ? 1.844 -2.517 -7.566 1.00 92.62 101 ARG A CA 1
ATOM 793 C C . ARG A 1 101 ? 1.055 -1.345 -7.000 1.00 92.62 101 ARG A C 1
ATOM 795 O O . ARG A 1 101 ? -0.120 -1.525 -6.683 1.00 92.62 101 ARG A O 1
ATOM 802 N N . VAL A 1 102 ? 1.643 -0.153 -6.953 1.00 94.94 102 VAL A N 1
ATOM 803 C CA . VAL A 1 102 ? 0.956 1.071 -6.519 1.00 94.94 102 VAL A CA 1
ATOM 804 C C . VAL A 1 102 ? -0.201 1.404 -7.459 1.00 94.94 102 VAL A C 1
ATOM 806 O O . VAL A 1 102 ? -1.316 1.646 -7.002 1.00 94.94 102 VAL A O 1
ATOM 809 N N . LEU A 1 103 ? 0.022 1.336 -8.775 1.00 94.31 103 LEU A N 1
ATOM 810 C CA . LEU A 1 103 ? -1.017 1.562 -9.785 1.00 94.31 103 LEU A CA 1
ATOM 811 C C . LEU A 1 103 ? -2.164 0.547 -9.673 1.00 94.31 103 LEU A C 1
ATOM 813 O O . LEU A 1 103 ? -3.337 0.915 -9.767 1.00 94.31 103 LEU A O 1
ATOM 817 N N . LYS A 1 104 ? -1.847 -0.728 -9.412 1.00 93.50 104 LYS A N 1
ATOM 818 C CA . LYS A 1 104 ? -2.868 -1.748 -9.126 1.00 93.50 104 LYS A CA 1
ATOM 819 C C . LYS A 1 104 ? -3.666 -1.436 -7.862 1.00 93.50 104 LYS A C 1
ATOM 821 O O . LYS A 1 104 ? -4.883 -1.601 -7.874 1.00 93.50 104 LYS A O 1
ATOM 826 N N . ALA A 1 105 ? -3.009 -0.986 -6.794 1.00 91.38 105 ALA A N 1
ATOM 827 C CA . ALA A 1 105 ? -3.686 -0.591 -5.562 1.00 91.38 105 ALA A CA 1
ATOM 828 C C . ALA A 1 105 ? -4.599 0.628 -5.781 1.00 91.38 105 ALA A C 1
ATOM 830 O O . ALA A 1 105 ? -5.751 0.607 -5.353 1.00 91.38 105 ALA A O 1
ATOM 831 N N . LEU A 1 106 ? -4.140 1.641 -6.523 1.00 92.31 106 LEU A N 1
ATOM 832 C CA . LEU A 1 106 ? -4.945 2.803 -6.920 1.00 92.31 106 LEU A CA 1
ATOM 833 C C . LEU A 1 106 ? -6.218 2.394 -7.666 1.00 92.31 106 LEU A C 1
ATOM 835 O O . LEU A 1 106 ? -7.301 2.868 -7.336 1.00 92.31 106 LEU A O 1
ATOM 839 N N . ALA A 1 107 ? -6.122 1.461 -8.615 1.00 92.12 107 ALA A N 1
ATOM 840 C CA . ALA A 1 107 ? -7.289 0.956 -9.337 1.00 92.12 107 ALA A CA 1
ATOM 841 C C . ALA A 1 107 ? -8.333 0.283 -8.420 1.00 92.12 107 ALA A C 1
ATOM 843 O O . ALA A 1 107 ? -9.515 0.244 -8.762 1.00 92.12 107 ALA A O 1
ATOM 844 N N . CYS A 1 108 ? -7.925 -0.230 -7.254 1.00 89.25 108 CYS A N 1
ATOM 845 C CA . CYS A 1 108 ? -8.846 -0.757 -6.245 1.00 89.25 108 CYS A CA 1
ATOM 846 C C . CYS A 1 108 ? -9.551 0.346 -5.441 1.00 89.25 108 CYS A C 1
ATOM 848 O O . CYS A 1 108 ? -10.641 0.095 -4.935 1.00 89.25 108 CYS A O 1
ATOM 850 N N . PHE A 1 109 ? -8.961 1.540 -5.329 1.00 84.81 109 PHE A N 1
ATOM 851 C CA . PHE A 1 109 ? -9.530 2.670 -4.586 1.00 84.81 109 PHE A CA 1
ATOM 852 C C . PHE A 1 109 ? -10.472 3.554 -5.414 1.00 84.81 109 PHE A C 1
ATOM 854 O O . PHE A 1 109 ? -11.277 4.273 -4.837 1.00 84.81 109 PHE A O 1
ATOM 861 N N . VAL A 1 110 ? -10.402 3.499 -6.748 1.00 80.88 110 VAL A N 1
ATOM 862 C CA . VAL A 1 110 ? -11.196 4.348 -7.666 1.00 80.88 110 VAL A CA 1
ATOM 863 C C . VAL A 1 110 ? -12.514 3.669 -8.101 1.00 80.88 110 VAL A C 1
ATOM 865 O O . VAL A 1 110 ? -13.083 4.002 -9.136 1.00 80.88 110 VAL A O 1
ATOM 868 N N . ARG A 1 111 ? -13.005 2.684 -7.342 1.00 57.09 111 ARG A N 1
ATOM 869 C CA . ARG A 1 111 ? -14.285 2.010 -7.628 1.00 57.09 111 ARG A CA 1
ATOM 870 C C . ARG A 1 111 ? -15.464 2.653 -6.921 1.00 57.09 111 ARG A C 1
ATOM 872 O O . ARG A 1 111 ? -15.296 3.044 -5.748 1.00 57.09 111 ARG A O 1
#

pLDDT: mean 74.34, std 16.83, range [36.47, 95.62]

Sequence (111 aa):
MQGKFGDLIHGDNDDQNGQLAEAVCRSDLIRLCTFFGKRKTIEVICGHLTTLLSQPNWRLRATLFDSLVTVASYIGLESELFILPLLNQGLIDEEEFVVHRVLKALACFVR

Radius of gyration: 14.16 Å; chains: 1; bounding box: 35×30×33 Å

Foldseek 3Di:
DPPPPVVLVPDPPCVVSLVVVLVVVLVVLLVVCVVLDQPVNCVPVLVVLVVQCPDPDLSSLLSSLVSLLVNCVRNDPVCPVRVVVSLVSQCPDPDVSSNVSSVVSVVSVVD

InterPro domains:
  IPR011989 Armadillo-like helical [G3DSA:1.25.10.10] (8-111)
  IPR016024 Armadillo-type fold [SSF48371] (25-111)
  IPR045162 Serine/threonine-protein kinase Vps15-like [PTHR17583] (13-110)
  IPR055231 PIK3R4-like, middle domain [PF22956] (4-110)

Secondary structure (DSSP, 8-state):
--STTTTTTS-S-HHHHHHHHHHHHHHHHHHHHHHHHHHHHHHHHHHHHHHHHTSS-HHHHHHHHHHHHHHHHHH-GGGHHHHHHHHHHHHT-SSHHHHHHHHHHHHHH--

=== Feature glossary ===
Annotated list of the representations used here:

Nearest PDB structures. The Foldseek neighbor list gives the closest experimentally determined structures in the PDB, ranked by structural alignment. TM-score near 1 means near-identical fold; near 0.3 means only rough topology match. This is how one finds what a novel AlphaFold prediction most resembles in the solved-structure universe.

Foldseek 3Di. Foldseek's 3Di representation compresses backbone geometry into a per-residue letter drawn from a learned twenty-state alphabet. It captures the tertiary interaction pattern around each residue — which residues are packed against it in space, regardless of where they are in sequence.

Radius of gyration, Cα contacts, bounding box. Radius of gyration (Rg) is the root-mean-square distance of Cα atoms from their centroid — a single number for overall size and compactness. A globular domain of N residues has Rg ≈ 2.2·N^0.38 Å; an extended or disordered chain has a much larger Rg. The Cα contact count is the number of residue pairs whose Cα atoms are within 8 Å and are more than four positions apart in sequence — a standard proxy for tertiary packing density. The b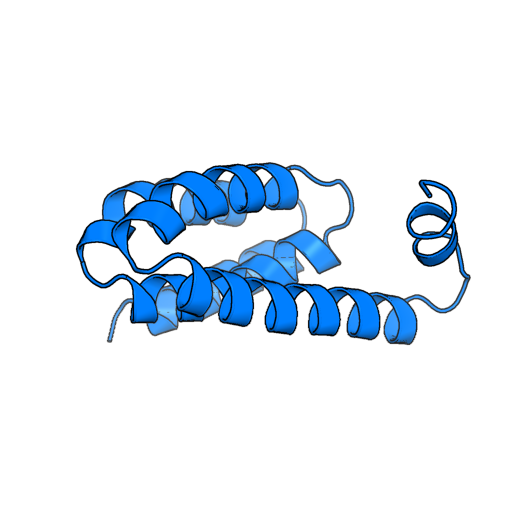ounding box is the smallest axis-aligned box enclosing all Cα atoms.

InterPro / GO / CATH / organism. The annotation block draws on four external resources. InterPro: which protein families and domains the sequence belongs to. GO: standardized terms for what the protein does, what process it participates in, and where in the cell it acts. CATH: which structural fold it has in the CATH hierarchy. Organism: the species of origin.

mmCIF coordinates. The mmCIF block holds the 3D Cartesian coordinates of each backbone atom (N, Cα, C, O) in ångströms. mmCIF is the PDB's canonical archive format — a tagged-loop text representation of the atomic model.

pLDDT. pLDDT is the predicted lDDT-Cα score: AlphaFold's confidence that the local environment of each residue (all inter-atomic distances within 15 Å) is correctly placed. It is a per-residue number between 0 and 100, with higher meaning more reliable.

Backbone torsions (φ/ψ). φ (phi) and ψ (psi) are the two rotatable backbone dihedrals per residue: φ is the C(i-1)–N–Cα–C torsion, ψ is the N–Cα–C–N(i+1) torsion, both in degrees on (−180°, 180°]. α-helical residues cluster near (−60°, −45°); β-strand residues near (−120°, +130°). A Ramachandran plot is simply a scatter of (φ, ψ) for every residue.

B-factor. For experimental (PDB) structures, the B-factor (temperature factor) quantifies the positional spread of each atom in the crystal — a combination of thermal vibration and static disorder — in units of Å². High B-factors mark flexible loops or poorly resolved regions; low B-factors mark the rigid, well-ordered core.

Secondary structure (3-state, P-SEA). SS3 is a coarse helix/strand/coil call (letters a/b/c) made by the P-SEA algorithm from inter-Cα distances and dihedrals. It is less detailed than DSSP but needs only Cα positions.

Predicted aligned error. Predicted aligned error is AlphaFold's pairwise confidence. Unlike pLDDT (per-residue), PAE is per-residue-pair and captures whether two parts of the structure are correctly placed relative to each other. Units are ångströms of expected positional error.

Solvent-accessible surface area. Solvent-accessible surface area (SASA) is the area in Å² traced out by the centre of a 1.4 Å probe sphere (a water molecule) rolled over the protein's van der Waals surface (Shrake–Rupley / Lee–Richards construction). Buried residues have near-zero SASA; fully exposed residues can exceed 200 Å². The total SASA scales roughly with the number of surface residues.

Secondary structure (8-state, DSSP). The SS8 string is DSSP's per-residue secondary-structure call. α-helix (H) means an i→i+4 H-bond ladder; β-strand (E) means the residue participates in a β-sheet; 3₁₀ (G) and π (I) are tighter and wider helices; T/S are turns/bends; '-' is loop.

Rendered structure images. Structure images are PyMOL renders from six orthogonal camera directions. Cartoon representation draws helices as coils and strands as arrows; sticks shows the backbone as bonds; surface shows the solvent-excluded envelope. Rainbow coloring maps sequence position to hue (blue→red, N→C); chain coloring assigns a distinct color per polypeptide.

Sequence. The amino-acid sequence is the protein's primary structure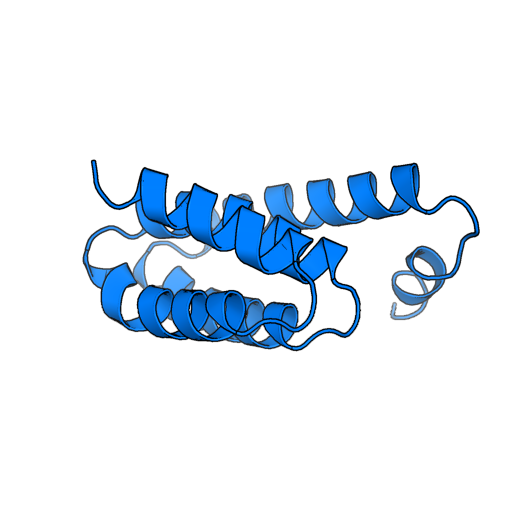: the linear order of residues from the N-terminus to the C-terminus, written in one-letter code. Everything else here — the 3D coordinates, the secondary structure, the domain annotations — is ultimately a consequence of this string.

Contact-map, Ramachandran, and PAE plots. Three diagnostic plots accompany the record. The Cα contact map visualizes the tertiary structure as a 2D adjacency matrix (8 Å cutoff, sequence-local contacts suppressed). The Ramachandran plot shows the distribution of backbone (φ, ψ) torsions, with points in the α and β basins reflecting secondary structure content. The PAE plot shows AlphaFold's inter-residue confidence as a color matrix.